Protein AF-A0A8C3MJU0-F1 (afdb_monomer_lite)

Sequence (64 aa):
LQHLEGAFEAVYSCLKQARQQNASEEEIRSCLEKLVSRASDCFEVDQLLYFEEQLQALEPHLQL

Structure (mmCIF, N/CA/C/O backbone):
data_AF-A0A8C3MJU0-F1
#
_entry.id   AF-A0A8C3MJU0-F1
#
loop_
_atom_site.group_PDB
_atom_site.id
_atom_site.type_symbol
_atom_site.label_atom_id
_atom_site.label_alt_id
_atom_site.label_comp_id
_atom_site.label_asym_id
_atom_site.label_entity_id
_atom_site.label_seq_id
_atom_site.pdbx_PDB_ins_code
_atom_site.Cartn_x
_atom_site.Cartn_y
_atom_site.Cartn_z
_atom_site.occupancy
_atom_site.B_iso_or_equiv
_atom_site.auth_seq_id
_atom_site.auth_comp_id
_atom_site.auth_asym_id
_atom_site.auth_atom_id
_atom_site.pdbx_PDB_model_num
ATOM 1 N N . LEU A 1 1 ? 0.341 -7.317 -20.255 1.00 48.53 1 LEU A N 1
ATOM 2 C CA . LEU A 1 1 ? -0.773 -7.261 -19.280 1.00 48.53 1 LEU A CA 1
ATOM 3 C C . LEU A 1 1 ? -0.444 -8.001 -17.975 1.00 48.53 1 LEU A C 1
ATOM 5 O O . LEU A 1 1 ? -0.706 -7.441 -16.930 1.00 48.53 1 LEU A O 1
ATOM 9 N N . GLN A 1 2 ? 0.269 -9.135 -17.995 1.00 43.38 2 GLN A N 1
ATOM 10 C CA . GLN A 1 2 ? 0.612 -9.927 -16.791 1.00 43.38 2 GLN A CA 1
ATOM 11 C C . GLN A 1 2 ? 1.669 -9.330 -15.824 1.00 43.38 2 GLN A C 1
ATOM 13 O O . GLN A 1 2 ? 2.032 -9.985 -14.859 1.00 43.38 2 GLN A O 1
ATOM 18 N N . HIS A 1 3 ? 2.236 -8.146 -16.085 1.00 50.28 3 HIS A N 1
ATOM 19 C CA . HIS A 1 3 ? 3.238 -7.518 -15.193 1.00 50.28 3 HIS A CA 1
ATOM 20 C C . HIS A 1 3 ? 2.712 -6.265 -14.472 1.00 50.28 3 HIS A C 1
ATOM 22 O O . HIS A 1 3 ? 3.361 -5.796 -13.545 1.00 50.28 3 HIS A O 1
ATOM 28 N N . LEU A 1 4 ? 1.553 -5.722 -14.875 1.00 53.00 4 LEU A N 1
ATOM 29 C CA . LEU A 1 4 ? 0.975 -4.526 -14.245 1.00 53.00 4 LEU A CA 1
ATOM 30 C C . LEU A 1 4 ? 0.057 -4.871 -13.063 1.00 53.00 4 LEU A C 1
ATOM 32 O O . LEU A 1 4 ? 0.048 -4.145 -12.075 1.00 53.00 4 LEU A O 1
ATOM 36 N N . GLU A 1 5 ? -0.679 -5.985 -13.142 1.00 54.91 5 GLU A N 1
ATOM 37 C CA . GLU A 1 5 ? -1.634 -6.395 -12.098 1.00 54.91 5 GLU A CA 1
ATOM 38 C C . GLU A 1 5 ? -0.939 -6.661 -10.751 1.00 54.91 5 GLU A C 1
ATOM 40 O O . GLU A 1 5 ? -1.427 -6.229 -9.710 1.00 54.91 5 GLU A O 1
ATOM 45 N N . GLY A 1 6 ? 0.258 -7.259 -10.770 1.00 67.31 6 GLY A N 1
ATOM 46 C CA . GLY A 1 6 ? 1.018 -7.538 -9.547 1.00 67.31 6 GLY A CA 1
ATOM 47 C C . GLY A 1 6 ? 1.585 -6.292 -8.859 1.00 67.31 6 GLY A C 1
ATOM 48 O O . GLY A 1 6 ? 1.731 -6.284 -7.640 1.00 67.31 6 GLY A O 1
ATOM 49 N N . ALA A 1 7 ? 1.877 -5.224 -9.609 1.00 71.88 7 ALA A N 1
ATOM 50 C CA . ALA A 1 7 ? 2.379 -3.980 -9.025 1.00 71.88 7 ALA A CA 1
ATOM 51 C C . ALA A 1 7 ? 1.274 -3.258 -8.242 1.00 71.88 7 ALA A C 1
ATOM 53 O O . ALA A 1 7 ? 1.501 -2.826 -7.114 1.00 71.88 7 ALA A O 1
ATOM 54 N N . PHE A 1 8 ? 0.062 -3.197 -8.804 1.00 75.50 8 PHE A N 1
ATOM 55 C CA . PHE A 1 8 ? -1.093 -2.602 -8.133 1.00 75.50 8 PHE A CA 1
ATOM 56 C C . PHE A 1 8 ? -1.446 -3.354 -6.844 1.00 75.50 8 PHE A C 1
ATOM 58 O O . PHE A 1 8 ? -1.570 -2.741 -5.786 1.00 75.50 8 PHE A O 1
ATOM 65 N N . GLU A 1 9 ? -1.548 -4.685 -6.906 1.00 80.25 9 GLU A N 1
ATOM 66 C CA . GLU A 1 9 ? -1.893 -5.512 -5.745 1.00 80.25 9 GLU A CA 1
ATOM 67 C C . GLU A 1 9 ? -0.826 -5.442 -4.639 1.00 80.25 9 GLU A C 1
ATO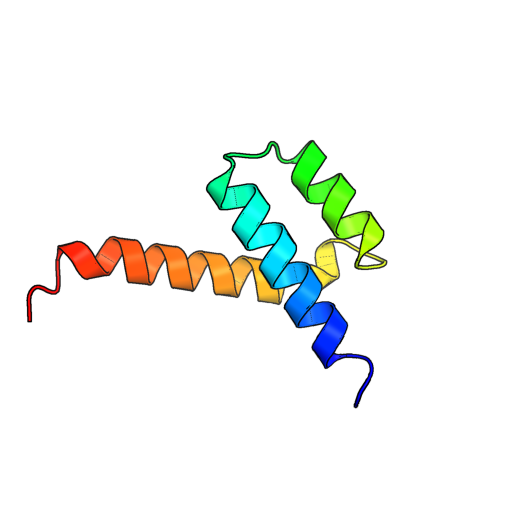M 69 O O . GLU A 1 9 ? -1.159 -5.370 -3.450 1.00 80.25 9 GLU A O 1
ATOM 74 N N . ALA A 1 10 ? 0.457 -5.393 -5.013 1.00 82.94 10 ALA A N 1
ATOM 75 C CA . ALA A 1 10 ? 1.554 -5.243 -4.063 1.00 82.94 10 ALA A CA 1
ATOM 76 C C . ALA A 1 10 ? 1.532 -3.872 -3.369 1.00 82.94 10 ALA A C 1
ATOM 78 O O . ALA A 1 10 ? 1.682 -3.803 -2.148 1.00 82.94 10 ALA A O 1
ATOM 79 N N . VAL A 1 11 ? 1.305 -2.790 -4.123 1.00 83.81 11 VAL A N 1
ATOM 80 C CA . VAL A 1 11 ? 1.186 -1.430 -3.571 1.00 83.81 11 VAL A CA 1
ATOM 81 C C . VAL A 1 11 ? -0.035 -1.324 -2.661 1.00 83.81 11 VAL A C 1
ATOM 83 O O . VAL A 1 11 ? 0.077 -0.806 -1.551 1.00 83.81 11 VAL A O 1
ATOM 86 N N . TYR A 1 12 ? -1.177 -1.869 -3.081 1.00 84.44 12 TYR A N 1
ATOM 87 C CA . TYR A 1 12 ? -2.400 -1.883 -2.283 1.00 84.44 12 TYR A CA 1
ATOM 88 C C . TYR A 1 12 ? -2.201 -2.626 -0.959 1.00 84.44 12 TYR A C 1
ATOM 90 O O . TYR A 1 12 ? -2.485 -2.082 0.107 1.00 84.44 12 TYR A O 1
ATOM 98 N N . SER A 1 13 ? -1.642 -3.838 -1.006 1.00 85.00 13 SER A N 1
ATOM 99 C CA . SER A 1 13 ? -1.366 -4.636 0.195 1.00 85.00 13 SER A CA 1
ATOM 100 C C . SER A 1 13 ? -0.405 -3.919 1.143 1.00 85.00 13 SER A C 1
ATOM 102 O O . SER A 1 13 ? -0.635 -3.887 2.352 1.00 85.00 13 SER A O 1
ATOM 104 N N . CYS A 1 14 ? 0.640 -3.299 0.592 1.00 85.94 14 CYS A N 1
ATOM 105 C CA . CYS A 1 14 ? 1.619 -2.530 1.346 1.00 85.94 14 CYS A CA 1
ATOM 106 C C . CYS A 1 14 ? 0.985 -1.332 2.066 1.00 85.94 14 CYS A C 1
ATOM 108 O O . CYS A 1 14 ? 1.136 -1.197 3.281 1.00 85.94 14 CYS A O 1
ATOM 110 N N . LEU A 1 15 ? 0.239 -0.495 1.343 1.00 84.88 15 LEU A N 1
ATOM 111 C CA . LEU A 1 15 ? -0.418 0.681 1.912 1.00 84.88 15 LEU A CA 1
ATOM 112 C C . LEU A 1 15 ? -1.467 0.290 2.951 1.00 84.88 15 LEU A C 1
ATOM 114 O O . LEU A 1 15 ? -1.497 0.860 4.040 1.00 84.88 15 LEU A O 1
ATOM 118 N N . LYS A 1 16 ? -2.278 -0.730 2.664 1.00 86.06 16 LYS A N 1
ATOM 119 C CA . LYS A 1 16 ? -3.284 -1.242 3.598 1.00 86.06 16 LYS A CA 1
ATOM 120 C C . LYS A 1 16 ? -2.652 -1.713 4.907 1.00 86.06 16 LYS A C 1
ATOM 122 O O . LYS A 1 16 ? -3.126 -1.361 5.985 1.00 86.06 16 LYS A O 1
ATOM 127 N N . GLN A 1 17 ? -1.552 -2.464 4.825 1.00 86.94 17 GLN A N 1
ATOM 128 C CA . GLN A 1 17 ? -0.800 -2.898 6.003 1.00 86.94 17 GLN A CA 1
ATOM 129 C C . GLN A 1 17 ? -0.174 -1.731 6.764 1.00 86.94 17 GLN A C 1
ATOM 131 O O . GLN A 1 17 ? -0.176 -1.748 7.995 1.00 86.94 17 GLN A O 1
ATOM 136 N N . ALA A 1 18 ? 0.362 -0.737 6.059 1.00 87.00 18 ALA A N 1
ATOM 137 C CA . ALA A 1 18 ? 0.958 0.437 6.679 1.00 87.00 18 ALA A CA 1
ATOM 138 C C . ALA A 1 18 ? -0.086 1.230 7.480 1.00 87.00 18 ALA A C 1
ATOM 140 O O . ALA A 1 18 ? 0.159 1.587 8.631 1.00 87.00 18 ALA A O 1
ATOM 141 N N . ARG A 1 19 ? -1.292 1.408 6.930 1.00 83.56 19 ARG A N 1
ATOM 142 C CA . ARG A 1 19 ? -2.403 2.072 7.623 1.00 83.56 19 ARG A CA 1
ATOM 143 C C . ARG A 1 19 ? -2.910 1.276 8.828 1.00 83.56 19 ARG A C 1
ATOM 145 O O . ARG A 1 19 ? -3.085 1.847 9.900 1.00 83.56 19 ARG A O 1
ATOM 152 N N . GLN A 1 20 ? -3.046 -0.048 8.708 1.00 84.56 20 GLN A N 1
ATOM 153 C CA . GLN A 1 20 ? -3.399 -0.923 9.841 1.00 84.56 20 GLN A CA 1
ATOM 154 C C . GLN A 1 20 ? -2.383 -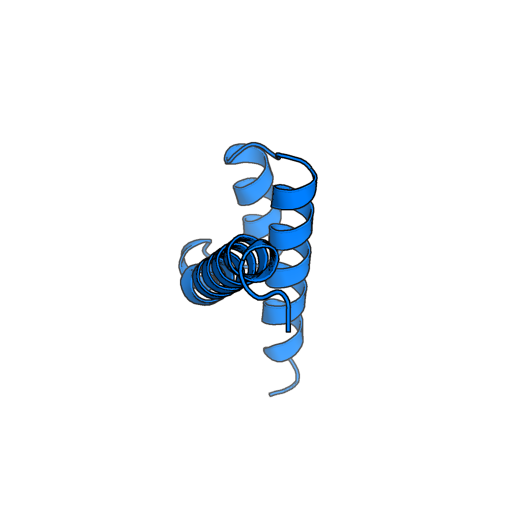0.860 10.990 1.00 84.56 20 GLN A C 1
ATOM 156 O O . GLN A 1 20 ? -2.752 -1.021 12.151 1.00 84.56 20 GLN A O 1
ATOM 161 N N . GLN A 1 21 ? -1.108 -0.634 10.671 1.00 85.25 21 GLN A N 1
ATOM 162 C CA . GLN A 1 21 ? -0.023 -0.528 11.645 1.00 85.25 21 GLN A CA 1
ATOM 163 C C . GLN A 1 21 ? 0.206 0.903 12.149 1.00 85.25 21 GLN A C 1
ATOM 165 O O . GLN A 1 21 ? 1.090 1.100 12.979 1.00 85.25 21 GLN A O 1
ATOM 170 N N . ASN A 1 22 ? -0.572 1.893 11.686 1.00 83.62 22 ASN A N 1
ATOM 171 C CA . ASN A 1 22 ? -0.312 3.313 11.950 1.00 83.62 22 ASN A CA 1
ATOM 172 C C . ASN A 1 22 ? 1.137 3.714 11.602 1.00 83.62 22 ASN A C 1
ATOM 174 O O . ASN A 1 22 ? 1.776 4.491 12.313 1.00 83.62 22 ASN A O 1
ATOM 178 N N . ALA A 1 23 ? 1.665 3.142 10.517 1.00 85.00 23 ALA A N 1
ATOM 179 C CA . ALA A 1 23 ? 3.019 3.397 10.058 1.00 85.00 23 ALA A CA 1
ATOM 180 C C . ALA A 1 23 ? 3.204 4.876 9.702 1.00 85.00 23 ALA A C 1
ATOM 182 O O . ALA A 1 23 ? 2.301 5.546 9.193 1.00 85.00 23 ALA A O 1
ATOM 183 N N . SER A 1 24 ? 4.405 5.376 9.958 1.00 84.44 24 SER A N 1
ATOM 184 C CA . SER A 1 24 ? 4.792 6.735 9.610 1.00 84.44 24 SER A CA 1
ATOM 185 C C . SER A 1 24 ? 4.895 6.923 8.093 1.00 84.44 24 SER A C 1
ATOM 187 O O . SER A 1 24 ? 5.115 5.982 7.327 1.00 84.44 24 SER A O 1
ATOM 189 N N . GLU A 1 25 ? 4.791 8.173 7.643 1.00 79.56 25 GLU A N 1
ATOM 190 C CA . GLU A 1 25 ? 4.938 8.526 6.226 1.00 79.56 25 GLU A CA 1
ATOM 191 C C . GLU A 1 25 ? 6.294 8.074 5.649 1.00 79.56 25 GLU A C 1
ATOM 193 O O . GLU A 1 25 ? 6.385 7.691 4.484 1.00 79.56 25 GLU A O 1
ATOM 198 N N . GLU A 1 26 ? 7.352 8.076 6.465 1.00 81.62 26 GLU A N 1
ATOM 199 C CA . GLU A 1 26 ? 8.683 7.614 6.062 1.00 81.62 26 GLU A CA 1
ATOM 200 C C . GLU A 1 26 ? 8.714 6.102 5.789 1.00 81.62 26 GLU A C 1
ATOM 202 O O . GLU A 1 26 ? 9.282 5.666 4.785 1.00 81.62 26 GLU A O 1
ATOM 207 N N . GLU A 1 27 ? 8.046 5.304 6.623 1.00 81.88 27 GLU A N 1
ATOM 208 C CA . GLU A 1 27 ? 7.923 3.853 6.442 1.00 81.88 27 GLU A CA 1
ATOM 209 C C . GLU A 1 27 ? 7.070 3.507 5.220 1.00 81.88 27 GLU A C 1
ATOM 211 O O . GLU A 1 27 ? 7.433 2.618 4.441 1.00 81.88 27 GLU A O 1
ATOM 216 N N . ILE A 1 28 ? 5.979 4.251 5.012 1.00 83.00 28 ILE A N 1
ATOM 217 C CA . ILE A 1 28 ? 5.131 4.138 3.821 1.00 83.00 28 ILE A CA 1
ATOM 218 C C . ILE A 1 28 ? 5.966 4.413 2.571 1.00 83.00 28 ILE A C 1
ATOM 220 O O . ILE A 1 28 ? 6.024 3.580 1.666 1.00 83.00 28 ILE A O 1
ATOM 224 N N . ARG A 1 29 ? 6.681 5.541 2.539 1.00 80.94 29 ARG A N 1
ATOM 225 C CA . ARG A 1 29 ? 7.529 5.927 1.406 1.00 80.94 29 ARG A CA 1
ATOM 226 C C . ARG A 1 29 ? 8.603 4.881 1.120 1.00 80.94 29 ARG A C 1
ATOM 228 O O . ARG A 1 29 ? 8.746 4.464 -0.025 1.00 80.94 29 ARG A O 1
ATOM 235 N N . SER A 1 30 ? 9.290 4.396 2.157 1.00 82.44 30 SER A N 1
ATOM 236 C CA . SER A 1 30 ? 10.328 3.367 2.027 1.00 82.44 30 SER A CA 1
ATOM 237 C C . SER A 1 30 ? 9.790 2.051 1.459 1.00 82.44 30 SER A C 1
ATOM 239 O O . SER A 1 30 ? 10.492 1.355 0.721 1.00 82.44 30 SER A O 1
ATOM 241 N N . CYS A 1 31 ? 8.549 1.682 1.786 1.00 80.94 31 CYS A N 1
ATOM 242 C CA . C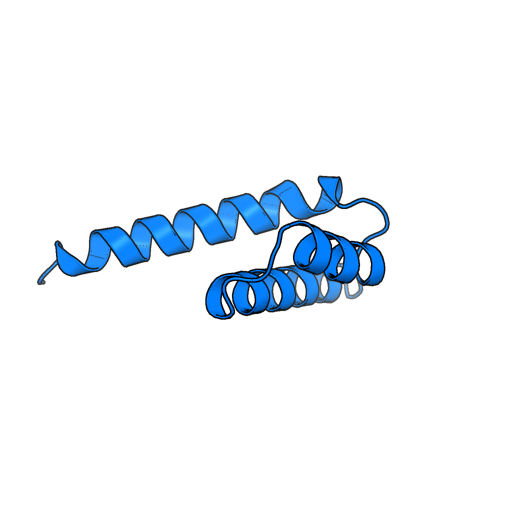YS A 1 31 ? 7.933 0.495 1.207 1.00 80.94 31 CYS A CA 1
ATOM 243 C C . CYS A 1 31 ? 7.482 0.723 -0.242 1.00 80.94 31 CYS A C 1
ATOM 245 O O . CYS A 1 31 ? 7.696 -0.153 -1.078 1.00 80.94 31 CYS A O 1
ATOM 247 N N . LEU A 1 32 ? 6.932 1.897 -0.568 1.00 80.81 32 LEU A N 1
ATOM 248 C CA . LEU A 1 32 ? 6.517 2.234 -1.934 1.00 80.81 32 LEU A CA 1
ATOM 249 C C . LEU A 1 32 ? 7.702 2.330 -2.898 1.00 80.81 32 LEU A C 1
ATOM 251 O O . LEU A 1 32 ? 7.614 1.819 -4.008 1.00 80.81 32 LEU A O 1
ATOM 255 N N . GLU A 1 33 ? 8.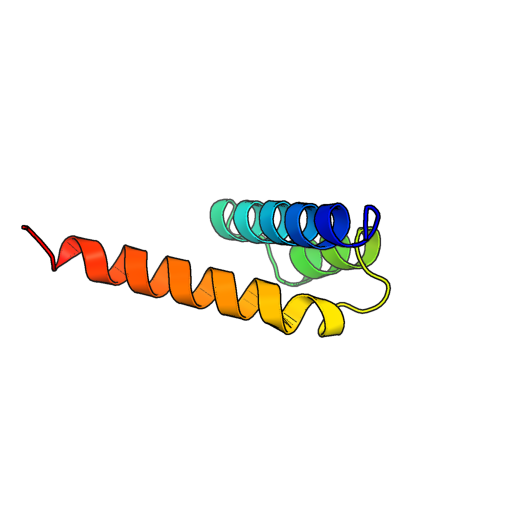830 2.901 -2.470 1.00 80.94 33 GLU A N 1
ATOM 256 C CA . GLU A 1 33 ? 10.058 3.002 -3.278 1.00 80.94 33 GLU A CA 1
ATOM 257 C C . GLU A 1 33 ? 10.631 1.633 -3.686 1.00 80.94 33 GLU A C 1
ATOM 259 O O . GLU A 1 33 ? 11.350 1.527 -4.678 1.00 80.94 33 GLU A O 1
ATOM 264 N N . LYS A 1 34 ? 10.305 0.565 -2.944 1.00 80.06 34 LYS A N 1
ATOM 265 C CA . LYS A 1 34 ? 10.695 -0.814 -3.289 1.00 80.06 34 LYS A CA 1
ATOM 266 C C . LYS A 1 34 ? 9.765 -1.456 -4.318 1.00 80.06 34 LYS A C 1
ATOM 268 O O . LYS A 1 34 ? 10.151 -2.448 -4.932 1.00 80.06 34 LYS A O 1
ATOM 273 N N . LEU A 1 35 ? 8.549 -0.933 -4.473 1.00 77.62 35 LEU A N 1
ATOM 274 C CA . LEU A 1 35 ? 7.490 -1.509 -5.306 1.00 77.62 35 LEU A CA 1
ATOM 275 C C . LEU A 1 35 ? 7.283 -0.731 -6.608 1.00 77.62 35 LEU A C 1
ATOM 277 O O . LEU A 1 35 ? 6.977 -1.331 -7.636 1.00 77.62 35 LEU A O 1
ATOM 281 N N . VAL A 1 36 ? 7.478 0.588 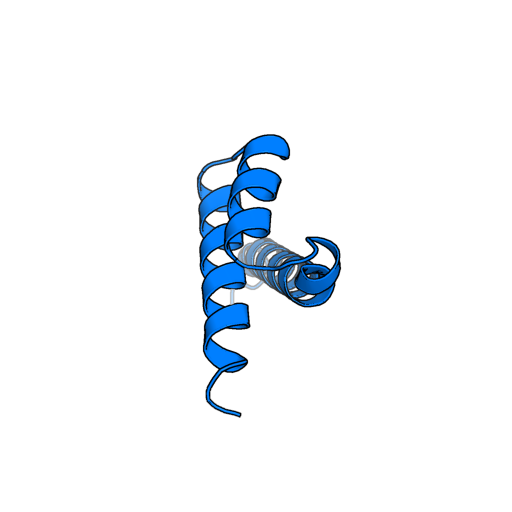-6.581 1.00 74.75 36 VAL A N 1
ATOM 282 C CA . VAL A 1 36 ? 7.302 1.479 -7.730 1.00 74.75 36 VAL A CA 1
ATOM 283 C C . VAL A 1 36 ? 8.474 2.441 -7.870 1.00 74.75 36 VAL A C 1
ATOM 285 O O . VAL A 1 36 ? 9.103 2.849 -6.898 1.00 74.75 36 VAL A O 1
ATOM 288 N N . SER A 1 37 ? 8.758 2.846 -9.106 1.00 71.19 37 SER A N 1
ATOM 289 C CA . SER A 1 37 ? 9.849 3.780 -9.400 1.00 71.19 37 SER A CA 1
ATOM 290 C C . SER A 1 37 ? 9.561 5.204 -8.916 1.00 71.19 37 SER A C 1
ATOM 292 O O . SER A 1 37 ? 10.493 5.967 -8.667 1.00 71.19 37 SER A O 1
ATOM 294 N N . ARG A 1 38 ? 8.283 5.582 -8.796 1.00 69.75 38 ARG A N 1
ATOM 295 C CA . ARG A 1 38 ? 7.857 6.870 -8.246 1.00 69.75 38 ARG A CA 1
ATOM 296 C C . ARG A 1 38 ? 6.642 6.665 -7.354 1.00 69.75 38 ARG A C 1
ATOM 298 O O . ARG A 1 38 ? 5.634 6.138 -7.802 1.00 69.75 38 ARG A O 1
ATOM 305 N N . ALA A 1 39 ? 6.692 7.178 -6.128 1.00 65.56 39 ALA A N 1
ATOM 306 C CA . ALA A 1 39 ? 5.546 7.142 -5.217 1.00 65.56 39 ALA A CA 1
ATOM 307 C C . ALA A 1 39 ? 4.297 7.860 -5.777 1.00 65.56 39 ALA A C 1
ATOM 309 O O . ALA A 1 39 ? 3.179 7.527 -5.399 1.00 65.56 39 ALA A O 1
ATOM 310 N N . SER A 1 40 ? 4.472 8.805 -6.714 1.00 69.50 40 SER A N 1
ATOM 311 C CA . SER A 1 40 ? 3.367 9.457 -7.434 1.00 69.50 40 SER A CA 1
ATOM 312 C C . SER A 1 40 ? 2.517 8.491 -8.260 1.00 69.50 40 SER A C 1
ATOM 314 O O . SER A 1 40 ? 1.358 8.790 -8.516 1.00 69.50 40 SER A O 1
ATOM 316 N N . ASP A 1 41 ? 3.078 7.346 -8.652 1.00 71.69 41 ASP A N 1
ATOM 317 C CA . ASP A 1 41 ? 2.396 6.330 -9.459 1.00 71.69 41 ASP A CA 1
ATOM 318 C C . ASP A 1 41 ? 1.439 5.473 -8.601 1.00 71.69 41 ASP A C 1
ATOM 320 O O . ASP A 1 41 ? 0.730 4.616 -9.116 1.00 71.69 41 ASP A O 1
ATOM 324 N N . CYS A 1 42 ? 1.418 5.703 -7.282 1.00 75.38 42 CYS A N 1
ATOM 325 C CA . CYS A 1 42 ? 0.532 5.043 -6.321 1.00 75.38 42 CYS A CA 1
ATOM 326 C C . CYS A 1 42 ? -0.694 5.888 -5.961 1.00 75.38 42 CYS A C 1
ATOM 328 O O . CYS A 1 42 ? -1.467 5.486 -5.090 1.00 75.38 4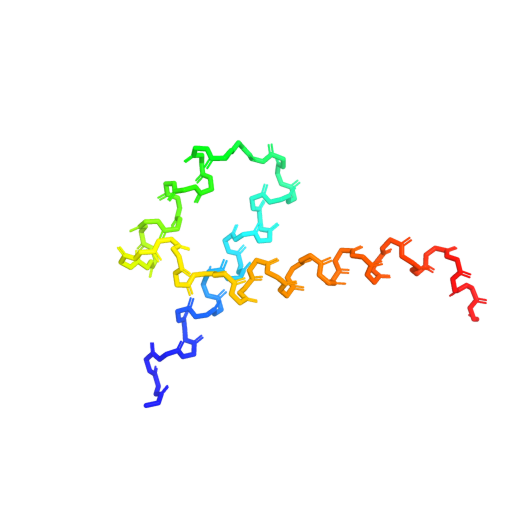2 CYS A O 1
ATOM 330 N N . PHE A 1 43 ? -0.869 7.060 -6.579 1.00 78.44 43 PHE A N 1
ATOM 331 C CA . PHE A 1 43 ? -1.945 7.987 -6.233 1.00 78.44 43 PHE A CA 1
ATOM 332 C C . PHE A 1 43 ? -3.331 7.351 -6.401 1.00 78.44 43 PHE A C 1
ATOM 334 O O . PHE A 1 43 ? -4.177 7.501 -5.521 1.00 78.44 43 PHE A O 1
ATOM 341 N N . GLU A 1 44 ? -3.557 6.584 -7.474 1.00 77.19 44 GLU A N 1
ATOM 342 C CA . GLU A 1 44 ? -4.823 5.870 -7.665 1.00 77.19 44 GLU A CA 1
ATOM 343 C C . GLU A 1 44 ? -5.076 4.825 -6.565 1.00 77.19 44 GLU A C 1
ATOM 345 O O . GLU A 1 44 ? -6.219 4.628 -6.153 1.00 77.19 44 GLU A O 1
ATOM 350 N N . VAL A 1 45 ? -4.021 4.181 -6.054 1.00 78.69 45 VAL A N 1
ATOM 351 C CA . VAL A 1 45 ? -4.125 3.168 -4.990 1.00 78.69 45 VAL A CA 1
ATOM 352 C C . VAL A 1 45 ? -4.431 3.812 -3.640 1.00 78.69 45 VAL A C 1
ATOM 354 O O . VAL A 1 45 ? -5.274 3.319 -2.890 1.00 78.69 45 VAL A O 1
ATOM 357 N N . ASP A 1 46 ? -3.777 4.932 -3.336 1.00 80.19 46 ASP A N 1
ATOM 358 C CA . ASP A 1 46 ? -4.006 5.677 -2.098 1.00 80.19 46 ASP A CA 1
ATOM 359 C C . ASP A 1 46 ? -5.414 6.290 -2.056 1.00 80.19 46 ASP A C 1
ATOM 361 O O . ASP A 1 46 ? -6.106 6.226 -1.036 1.00 80.19 46 ASP A O 1
ATOM 365 N N . GLN A 1 47 ? -5.887 6.798 -3.199 1.00 83.31 47 GLN A N 1
ATOM 366 C CA . GLN A 1 47 ? -7.253 7.285 -3.350 1.00 83.31 47 GLN A CA 1
ATOM 367 C C . GLN A 1 47 ? -8.285 6.159 -3.168 1.00 83.31 47 GLN A C 1
ATOM 369 O O . GLN A 1 47 ? -9.304 6.364 -2.507 1.00 83.31 47 GLN A O 1
ATOM 374 N N . LEU A 1 48 ? -8.022 4.966 -3.711 1.00 84.12 48 LEU A N 1
ATOM 375 C CA . LEU A 1 48 ? -8.898 3.805 -3.542 1.00 84.12 48 LEU A CA 1
ATOM 376 C C . LEU A 1 48 ? -8.998 3.378 -2.068 1.00 84.12 48 LEU A C 1
ATOM 378 O O . LEU A 1 48 ? -10.103 3.179 -1.569 1.00 84.12 48 LEU A O 1
ATOM 382 N N . LEU A 1 49 ? -7.874 3.330 -1.348 1.00 83.31 49 LEU A N 1
ATOM 383 C CA . LEU A 1 49 ? -7.854 3.036 0.091 1.00 83.31 49 LEU A CA 1
ATOM 384 C C . LEU A 1 49 ? -8.583 4.094 0.924 1.00 83.31 49 LEU A C 1
ATOM 386 O O . LEU A 1 49 ? -9.304 3.750 1.856 1.00 83.31 49 LEU A O 1
ATOM 390 N N . TYR A 1 50 ? -8.448 5.375 0.573 1.00 83.94 50 TYR A N 1
ATOM 391 C CA . TYR A 1 50 ? -9.216 6.440 1.217 1.00 83.94 50 TYR A CA 1
ATOM 392 C C . TYR A 1 50 ? -10.728 6.248 1.034 1.00 83.94 50 TYR A C 1
ATOM 394 O O . TYR A 1 50 ? -11.491 6.424 1.983 1.00 83.94 50 TYR A O 1
ATOM 402 N N . PHE A 1 51 ? -11.179 5.858 -0.162 1.00 83.31 51 PHE A N 1
ATOM 403 C CA . PHE A 1 51 ? -12.594 5.562 -0.386 1.00 83.31 51 PHE A CA 1
ATOM 404 C C . PHE A 1 51 ? -13.066 4.327 0.384 1.00 83.31 51 PHE A C 1
ATOM 406 O O . PHE A 1 51 ? -14.163 4.364 0.934 1.00 83.31 51 PHE A O 1
ATOM 413 N N . GLU A 1 52 ? -12.259 3.267 0.470 1.00 83.12 52 GLU A N 1
ATOM 414 C CA . GLU A 1 52 ? -12.574 2.092 1.294 1.00 83.12 52 GLU A CA 1
ATOM 415 C C . GLU A 1 52 ? -12.717 2.454 2.775 1.00 83.12 52 GLU A C 1
ATOM 417 O O . GLU A 1 52 ? -13.693 2.060 3.405 1.00 83.12 52 GLU A O 1
ATOM 422 N N . GLU A 1 53 ? -11.795 3.245 3.323 1.00 82.44 53 GLU A N 1
ATOM 423 C CA . GLU A 1 53 ? -11.875 3.709 4.711 1.00 82.44 53 GLU A CA 1
ATOM 424 C C . GLU A 1 53 ? -13.089 4.592 4.956 1.00 82.44 53 GLU A C 1
ATOM 426 O O . GLU A 1 53 ? -13.753 4.443 5.976 1.00 82.44 53 GLU A O 1
ATOM 431 N N . GLN A 1 54 ? -13.411 5.488 4.024 1.00 82.38 54 GLN A N 1
ATOM 432 C CA . GLN A 1 54 ? -14.599 6.328 4.133 1.00 82.38 54 GLN A CA 1
ATOM 433 C C . GLN A 1 54 ? -15.883 5.500 4.050 1.00 82.38 54 GLN A C 1
ATOM 435 O O . GLN A 1 54 ? -16.811 5.756 4.811 1.00 82.38 54 GLN A O 1
ATOM 440 N N . LEU A 1 55 ? -15.940 4.488 3.178 1.00 79.56 55 LEU A N 1
ATOM 441 C CA . LEU A 1 55 ? -17.058 3.543 3.116 1.00 79.56 55 LEU A CA 1
ATOM 442 C C . LEU A 1 55 ? -17.177 2.750 4.421 1.00 79.56 55 LEU A C 1
ATOM 444 O O . LEU A 1 55 ? -18.259 2.689 4.997 1.00 79.56 55 LEU A O 1
ATOM 448 N N . GLN A 1 56 ? -16.066 2.226 4.936 1.00 76.94 56 GLN A N 1
ATOM 449 C CA . GLN A 1 56 ? -16.027 1.463 6.181 1.00 76.94 56 GLN A CA 1
ATOM 450 C C . GLN A 1 56 ? -16.320 2.329 7.418 1.00 76.94 56 GLN A C 1
ATOM 452 O O . GLN A 1 56 ? -16.872 1.837 8.397 1.00 76.94 56 GLN A O 1
ATOM 457 N N . ALA A 1 57 ? -15.993 3.623 7.384 1.00 77.06 57 ALA A N 1
ATOM 458 C CA . ALA A 1 57 ? -16.376 4.599 8.402 1.00 77.06 57 ALA A CA 1
ATOM 459 C C . ALA A 1 57 ? -17.850 5.027 8.288 1.00 77.06 57 ALA A C 1
ATOM 461 O O . ALA A 1 57 ? -18.417 5.521 9.262 1.00 77.06 57 ALA A O 1
ATOM 462 N N . LEU A 1 58 ? -18.479 4.828 7.125 1.00 69.81 58 LEU A N 1
ATOM 463 C CA . LEU A 1 58 ? -19.899 5.092 6.885 1.00 69.81 58 LEU A CA 1
ATOM 464 C C . LEU A 1 58 ? -20.786 3.876 7.212 1.00 69.81 58 LEU A C 1
ATOM 466 O O . LEU A 1 58 ? -21.932 4.044 7.629 1.00 69.81 58 LEU A O 1
ATOM 470 N N . GLU A 1 59 ? -20.251 2.659 7.098 1.00 60.75 59 GLU A N 1
ATOM 471 C CA . GLU A 1 59 ? -20.916 1.401 7.466 1.00 60.75 59 GLU A CA 1
ATOM 472 C C . GLU A 1 59 ? -21.426 1.294 8.924 1.00 60.75 59 GLU A C 1
ATOM 474 O O . GLU A 1 59 ? -22.473 0.673 9.108 1.00 60.75 59 GLU A O 1
ATOM 479 N N . PRO A 1 60 ? -20.854 1.933 9.971 1.00 55.75 60 PRO A N 1
ATOM 480 C CA . PRO A 1 60 ? -21.439 1.915 11.314 1.00 55.75 60 PRO A CA 1
ATOM 481 C C . PRO A 1 60 ? -22.802 2.624 11.376 1.00 55.75 60 PRO A C 1
ATOM 483 O O . PRO A 1 60 ? -23.549 2.440 12.338 1.00 55.75 60 PRO A O 1
ATOM 486 N N . HIS A 1 61 ? -23.128 3.444 10.369 1.00 54.16 61 HIS A N 1
ATOM 487 C CA . HIS A 1 61 ? -24.386 4.184 10.255 1.00 54.16 61 HIS A CA 1
ATOM 488 C C . HIS A 1 61 ? -25.392 3.532 9.295 1.00 54.16 61 HIS A C 1
ATOM 490 O O . HIS A 1 61 ? -26.561 3.916 9.289 1.00 54.16 61 HIS A O 1
ATOM 496 N N . LEU A 1 62 ? -24.969 2.532 8.519 1.00 52.88 62 LEU A N 1
ATOM 497 C CA . LEU A 1 62 ? -25.827 1.710 7.666 1.00 52.88 62 LEU A CA 1
ATOM 498 C C . LEU A 1 62 ? -26.104 0.376 8.369 1.00 52.88 62 LEU A C 1
ATOM 500 O O . LEU A 1 62 ? -25.718 -0.691 7.903 1.00 52.88 62 LEU A O 1
ATOM 504 N N . GLN A 1 63 ? -26.796 0.445 9.510 1.00 47.34 63 GLN A N 1
ATOM 505 C CA . GLN A 1 63 ? -27.537 -0.710 10.020 1.00 47.34 63 GLN A CA 1
ATOM 506 C C . GLN A 1 63 ? -28.691 -0.985 9.045 1.00 47.34 63 GLN A C 1
ATOM 508 O O . GLN A 1 63 ? -29.747 -0.359 9.141 1.00 47.34 63 GLN A O 1
ATOM 513 N N . LEU A 1 64 ? -28.449 -1.859 8.068 1.00 43.62 64 LEU A N 1
ATOM 514 C CA . LEU A 1 64 ? -29.489 -2.538 7.295 1.00 43.62 64 LEU A CA 1
ATOM 515 C C . LEU A 1 64 ? -29.868 -3.843 7.997 1.00 43.62 64 LEU A C 1
ATOM 517 O O . LEU A 1 64 ? -28.940 -4.605 8.353 1.00 43.62 64 LEU A O 1
#

Foldseek 3Di:
DVPPVVLLVQLLVLVVVCVVVVHDPVSNVVSNVVRDVDPVVCVVSVVVVVVVVVVVVCVVVPPD

Secondary structure (DSSP, 8-state):
-TTTHHHHHHHHHHHHHHHHTT--HHHHHHHHHHH-S-GGGGHHHHHHHHHHHHHHHHGGG---

Radius of gyration: 13.45 Å; chains: 1; bounding box: 40×19×31 Å

Organism: Geospiza parvula (NCBI:txid87175)

pLDDT: mean 75.07, std 12.03, range [43.38, 87.0]